Protein AF-J9CCI9-F1 (afdb_monomer_lite)

Organism: NCBI:txid749906

Radius of gyration: 11.53 Å; chains: 1; bounding box: 22×24×31 Å

InterPro domains:
  IPR023753 FAD/NAD(P)-binding domain [PF07992] (2-60)
  IPR036188 FAD/NAD(P)-binding domain superfamily [G3DSA:3.50.50.60] (1-64)
  IPR036188 FAD/NAD(P)-binding domain superfamily [SSF51905] (2-61)

Structure (mmCIF, N/CA/C/O backbone):
data_AF-J9CCI9-F1
#
_entry.id   AF-J9CCI9-F1
#
loop_
_atom_site.group_PDB
_atom_site.id
_atom_site.type_symbol
_atom_site.label_atom_id
_atom_site.label_alt_id
_atom_site.label_comp_id
_atom_site.label_asym_id
_atom_site.label_entity_id
_atom_site.label_seq_id
_atom_site.pdbx_PDB_ins_code
_atom_site.Cartn_x
_atom_site.Cartn_y
_atom_site.Cartn_z
_atom_site.occupancy
_atom_site.B_iso_or_equiv
_atom_site.auth_seq_id
_atom_site.auth_comp_id
_atom_site.auth_asym_id
_atom_site.auth_atom_id
_atom_site.pdbx_PDB_model_num
ATOM 1 N N . MET A 1 1 ? 3.946 -2.322 -16.418 1.00 73.31 1 MET A N 1
ATOM 2 C CA . MET A 1 1 ? 2.511 -2.555 -16.173 1.00 73.31 1 MET A CA 1
ATOM 3 C C . MET A 1 1 ? 2.063 -3.718 -17.040 1.00 73.31 1 MET A C 1
ATOM 5 O O . MET A 1 1 ? 2.635 -3.858 -18.120 1.00 73.31 1 MET A O 1
ATOM 9 N N . PRO A 1 2 ? 1.138 -4.572 -16.573 1.00 83.06 2 PRO A N 1
ATOM 10 C CA . PRO A 1 2 ? 0.530 -5.593 -17.426 1.00 83.06 2 PRO A CA 1
ATOM 11 C C . PRO A 1 2 ? -0.201 -4.936 -18.609 1.00 83.06 2 PRO A C 1
ATOM 13 O O . PRO A 1 2 ? -0.534 -3.758 -18.547 1.00 83.06 2 PRO A O 1
ATOM 16 N N . HIS A 1 3 ? -0.423 -5.680 -19.692 1.00 85.81 3 HIS A N 1
ATOM 17 C CA . HIS A 1 3 ? -1.285 -5.230 -20.788 1.00 85.81 3 HIS A CA 1
ATOM 18 C C . HIS A 1 3 ? -2.693 -5.755 -20.511 1.00 85.81 3 HIS A C 1
ATOM 20 O O . HIS A 1 3 ? -2.999 -6.900 -20.836 1.00 85.81 3 HIS A O 1
ATOM 26 N N . LEU A 1 4 ? -3.504 -4.944 -19.836 1.00 85.94 4 LEU A N 1
ATOM 27 C CA . LEU A 1 4 ? -4.872 -5.267 -19.443 1.00 85.94 4 LEU A CA 1
ATOM 28 C C . LEU A 1 4 ? -5.759 -4.036 -19.664 1.00 85.94 4 LEU A C 1
ATOM 30 O O . LEU A 1 4 ? -5.306 -2.907 -19.475 1.00 85.94 4 LE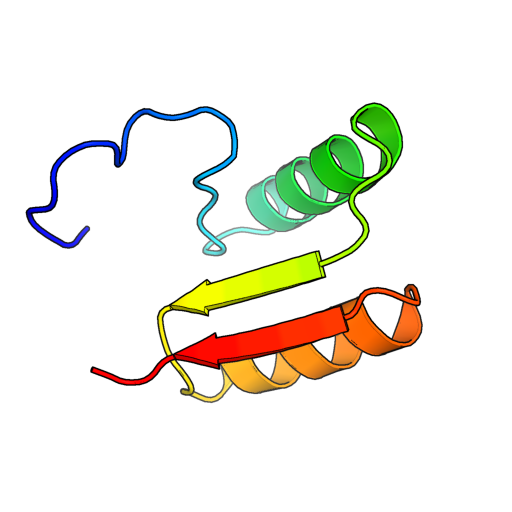U A O 1
ATOM 34 N N . GLU A 1 5 ? -7.002 -4.251 -20.082 1.00 91.50 5 GLU A N 1
ATOM 35 C CA . GLU A 1 5 ? -8.002 -3.184 -20.183 1.00 91.50 5 GLU A CA 1
ATOM 36 C C . GLU A 1 5 ? -8.419 -2.694 -18.784 1.00 91.50 5 GLU A C 1
ATOM 38 O O . GLU A 1 5 ? -8.470 -3.482 -17.840 1.00 91.50 5 GLU A O 1
ATOM 43 N N . GLY A 1 6 ? -8.710 -1.397 -18.643 1.00 88.56 6 GLY A N 1
ATOM 44 C CA . GLY A 1 6 ? -9.159 -0.804 -17.376 1.00 88.56 6 GLY A CA 1
ATOM 45 C C . GLY A 1 6 ? -8.047 -0.479 -16.372 1.00 88.56 6 GLY A C 1
ATOM 46 O O . GLY A 1 6 ? -8.335 -0.229 -15.207 1.00 88.56 6 GLY A O 1
ATOM 47 N N . LEU A 1 7 ? -6.774 -0.466 -16.788 1.00 90.19 7 LEU A N 1
ATOM 48 C CA . LEU A 1 7 ? -5.656 -0.028 -15.930 1.00 90.19 7 LEU A CA 1
ATOM 49 C C . LEU A 1 7 ? -5.636 1.484 -15.653 1.00 90.19 7 LEU A C 1
ATOM 51 O O . LEU A 1 7 ? -4.805 1.950 -14.879 1.00 90.19 7 LEU A O 1
ATOM 55 N N . ASP A 1 8 ? -6.501 2.238 -16.321 1.00 90.94 8 ASP A N 1
ATOM 56 C CA . ASP A 1 8 ? -6.699 3.680 -16.197 1.00 90.94 8 ASP A CA 1
ATOM 57 C C . ASP A 1 8 ? -7.787 4.068 -15.183 1.00 90.94 8 ASP A C 1
ATOM 59 O O . ASP A 1 8 ? -7.956 5.253 -14.902 1.00 90.94 8 ASP A O 1
ATOM 63 N N . LEU A 1 9 ? -8.501 3.088 -14.621 1.00 94.12 9 LEU A N 1
ATOM 64 C CA . LEU A 1 9 ? -9.486 3.305 -13.564 1.00 94.12 9 LEU A CA 1
ATOM 65 C C . LEU A 1 9 ? -8.825 3.879 -12.297 1.00 94.12 9 LEU A C 1
ATOM 67 O O . LEU A 1 9 ? -7.727 3.471 -11.918 1.00 94.12 9 LEU A O 1
ATOM 71 N N . GLU A 1 10 ? -9.502 4.812 -11.624 1.00 93.69 10 GLU A N 1
ATOM 72 C CA . GLU A 1 10 ? -8.956 5.539 -10.464 1.00 93.69 10 GLU A CA 1
ATOM 73 C C . GLU A 1 10 ? -8.679 4.621 -9.260 1.00 93.69 10 GLU A C 1
ATOM 75 O O . GLU A 1 10 ? -7.759 4.874 -8.482 1.00 93.69 10 GLU A O 1
ATOM 80 N N . GLU A 1 11 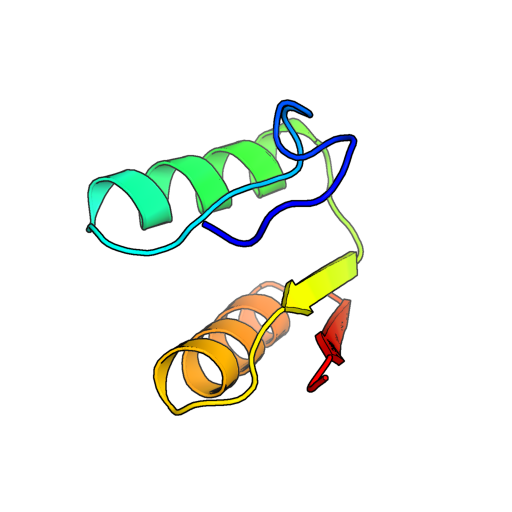? -9.439 3.532 -9.126 1.00 94.38 11 GLU A N 1
ATOM 81 C CA . GLU A 1 11 ? -9.250 2.477 -8.125 1.00 94.38 11 GLU A CA 1
ATOM 82 C C . GLU A 1 11 ? -8.026 1.579 -8.384 1.00 94.38 11 GLU A C 1
ATOM 84 O O . GLU A 1 11 ? -7.625 0.811 -7.504 1.00 94.38 11 GLU A O 1
ATOM 89 N N . ILE A 1 12 ? -7.408 1.655 -9.571 1.00 95.31 12 ILE A N 1
ATOM 90 C CA . ILE A 1 12 ? -6.217 0.873 -9.913 1.00 95.31 12 ILE A CA 1
ATOM 91 C C . ILE A 1 12 ? -4.964 1.654 -9.526 1.00 95.31 12 ILE A C 1
ATOM 93 O O . ILE A 1 12 ? -4.480 2.542 -10.226 1.00 95.31 12 ILE A O 1
ATOM 97 N N . LEU A 1 13 ? -4.397 1.269 -8.386 1.00 95.50 13 LEU A N 1
ATOM 98 C CA . LEU A 1 13 ? -3.233 1.918 -7.794 1.00 95.50 13 LEU A CA 1
ATOM 99 C C . LEU A 1 13 ? -2.021 0.984 -7.799 1.00 95.50 13 LEU A C 1
ATOM 101 O O . LEU A 1 13 ? -2.137 -0.235 -7.670 1.00 95.50 13 LEU A O 1
ATOM 105 N N . THR A 1 14 ? -0.826 1.562 -7.913 1.00 94.81 14 THR A N 1
ATOM 106 C CA . THR A 1 14 ? 0.439 0.820 -7.820 1.00 94.81 14 THR A CA 1
ATOM 107 C C . THR A 1 14 ? 1.279 1.319 -6.668 1.00 94.81 14 THR A C 1
ATOM 109 O O . THR A 1 14 ? 1.287 2.515 -6.418 1.00 94.81 14 THR A O 1
ATOM 112 N N . LEU A 1 15 ? 2.040 0.428 -6.032 1.00 94.88 15 LEU A N 1
ATOM 113 C CA . LEU A 1 15 ? 2.940 0.759 -4.931 1.00 94.88 15 LEU A CA 1
ATOM 114 C C . LEU A 1 15 ? 4.402 0.633 -5.382 1.00 94.88 15 LEU A C 1
ATOM 116 O O . LEU A 1 15 ? 4.919 -0.478 -5.519 1.00 94.88 15 LEU A O 1
ATOM 120 N N . ARG A 1 16 ? 5.073 1.762 -5.637 1.00 94.56 16 ARG A N 1
ATOM 121 C CA . ARG A 1 16 ? 6.506 1.810 -5.982 1.00 94.56 16 ARG A CA 1
ATOM 122 C C . ARG A 1 16 ? 7.281 2.825 -5.151 1.00 94.56 16 ARG A C 1
ATOM 124 O O . ARG A 1 16 ? 8.457 2.591 -4.873 1.00 94.56 16 ARG A O 1
ATOM 131 N N . THR A 1 17 ? 6.654 3.938 -4.792 1.00 96.06 17 THR A N 1
ATOM 132 C CA . THR A 1 17 ? 7.284 5.010 -4.016 1.00 96.06 17 THR A CA 1
ATOM 133 C C . THR A 1 17 ? 6.513 5.310 -2.734 1.00 96.06 17 THR A C 1
ATOM 135 O O . THR A 1 17 ? 5.428 4.782 -2.501 1.00 96.06 17 THR A O 1
ATOM 138 N N . VAL A 1 18 ? 7.076 6.171 -1.884 1.00 95.56 18 VAL A N 1
ATOM 139 C CA . VAL A 1 18 ? 6.411 6.614 -0.649 1.00 95.56 18 VAL A CA 1
ATOM 140 C C . VAL A 1 18 ? 5.153 7.428 -0.973 1.00 95.56 18 VAL A C 1
ATOM 142 O O . VAL A 1 18 ? 4.136 7.316 -0.292 1.00 95.56 18 VAL A O 1
ATOM 145 N N . GLU A 1 19 ? 5.190 8.212 -2.049 1.00 97.56 19 GLU A N 1
ATOM 146 C CA . GLU A 1 19 ? 4.049 8.979 -2.551 1.00 97.56 19 GLU A CA 1
ATOM 147 C C . GLU A 1 19 ? 2.880 8.071 -2.941 1.00 97.56 19 GLU A C 1
ATOM 149 O O . GLU A 1 19 ? 1.725 8.437 -2.727 1.00 97.56 19 GLU A O 1
ATOM 154 N N . ASP A 1 20 ? 3.160 6.877 -3.465 1.00 96.69 20 ASP A N 1
ATOM 155 C CA . ASP A 1 20 ? 2.122 5.902 -3.792 1.00 96.69 20 ASP A CA 1
ATOM 156 C C . ASP A 1 20 ? 1.411 5.373 -2.539 1.00 96.69 20 ASP A C 1
ATOM 158 O O . ASP A 1 20 ? 0.190 5.219 -2.550 1.00 96.69 20 ASP A O 1
ATOM 162 N N . THR A 1 21 ? 2.134 5.185 -1.430 1.00 94.94 21 THR A N 1
ATOM 163 C CA . THR A 1 21 ? 1.532 4.819 -0.138 1.00 94.94 21 THR A CA 1
ATOM 164 C C . THR A 1 21 ? 0.521 5.868 0.318 1.00 94.94 21 THR A C 1
ATOM 166 O O . THR A 1 21 ? -0.581 5.524 0.747 1.00 94.94 21 THR A O 1
ATOM 169 N N . PHE A 1 22 ? 0.862 7.155 0.191 1.00 96.31 22 PHE A N 1
ATOM 170 C CA . PHE A 1 22 ? -0.061 8.235 0.538 1.00 96.31 22 PHE A CA 1
ATOM 171 C C . PHE A 1 22 ? -1.287 8.260 -0.375 1.00 96.31 22 PHE A C 1
ATOM 173 O O . PHE A 1 22 ? -2.394 8.454 0.118 1.00 96.31 22 PHE A O 1
ATOM 180 N N . LYS A 1 23 ? -1.126 8.017 -1.682 1.00 97.12 23 LYS A N 1
ATOM 181 C CA . LYS A 1 23 ? -2.263 7.927 -2.614 1.00 97.12 23 LYS A CA 1
ATOM 182 C C . LYS A 1 23 ? -3.218 6.797 -2.235 1.00 97.12 23 LYS A C 1
ATOM 184 O O . LYS A 1 23 ? -4.416 7.038 -2.167 1.00 97.12 23 LYS A O 1
ATOM 189 N N . ILE A 1 24 ? -2.693 5.605 -1.945 1.00 96.50 24 ILE A N 1
ATOM 190 C CA . ILE A 1 24 ? -3.495 4.444 -1.527 1.00 96.50 24 ILE A CA 1
ATOM 191 C C . ILE A 1 24 ? -4.253 4.754 -0.240 1.00 96.50 24 ILE A C 1
ATOM 193 O O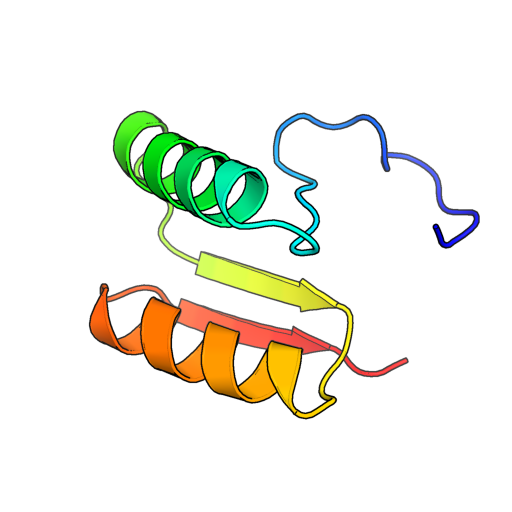 . ILE A 1 24 ? -5.466 4.565 -0.180 1.00 96.50 24 ILE A O 1
ATOM 197 N N . LYS A 1 25 ? -3.559 5.283 0.773 1.00 95.00 25 LYS A N 1
ATOM 198 C CA . LYS A 1 25 ? -4.182 5.639 2.048 1.00 95.00 25 LYS A CA 1
ATOM 199 C C . LYS A 1 25 ? -5.285 6.685 1.869 1.00 95.00 25 LYS A C 1
ATOM 201 O O . LYS A 1 25 ? -6.393 6.484 2.353 1.00 95.00 25 LYS A O 1
ATOM 206 N N . ASN A 1 26 ? -5.004 7.759 1.132 1.00 96.31 26 ASN A N 1
ATOM 207 C CA . ASN A 1 26 ? -5.990 8.802 0.865 1.00 96.31 26 ASN A CA 1
ATOM 208 C C . ASN A 1 26 ? -7.198 8.235 0.113 1.00 96.31 26 ASN A C 1
ATOM 210 O O . ASN A 1 26 ? -8.326 8.558 0.467 1.00 96.31 26 ASN A O 1
ATOM 214 N N . TYR A 1 27 ? -6.982 7.378 -0.887 1.00 97.56 27 TYR A N 1
ATOM 215 C CA . TYR A 1 27 ? -8.070 6.749 -1.630 1.00 97.56 27 TYR A CA 1
ATOM 216 C C . TYR A 1 27 ? -8.973 5.920 -0.704 1.00 97.56 27 TYR A C 1
ATOM 218 O O . TYR A 1 27 ? -10.188 6.097 -0.702 1.00 97.56 27 TYR A O 1
ATOM 226 N N . ILE A 1 28 ? -8.381 5.079 0.149 1.00 96.00 28 ILE A N 1
ATOM 227 C CA . ILE A 1 28 ? -9.116 4.278 1.138 1.00 96.00 28 ILE A CA 1
ATOM 228 C C . ILE A 1 28 ? -9.977 5.170 2.044 1.00 96.00 28 ILE A C 1
ATOM 230 O O . ILE A 1 28 ? -11.163 4.897 2.219 1.00 96.00 28 ILE A O 1
ATOM 234 N N . GLU A 1 29 ? -9.399 6.249 2.580 1.00 94.12 29 GLU A N 1
ATOM 235 C CA . GLU A 1 29 ? -10.079 7.166 3.504 1.00 94.12 29 GLU A CA 1
ATOM 236 C C . GLU A 1 29 ? -11.215 7.965 2.840 1.00 94.12 29 GLU A C 1
ATOM 238 O O . GLU A 1 29 ? -12.231 8.226 3.481 1.00 94.12 29 GLU A O 1
ATOM 243 N N . HIS A 1 30 ? -11.072 8.352 1.567 1.00 96.88 30 HIS A N 1
ATOM 244 C CA . HIS A 1 30 ? -12.072 9.170 0.864 1.00 96.88 30 HIS A CA 1
ATOM 245 C C . HIS A 1 30 ? -13.214 8.353 0.249 1.00 96.88 30 HIS A C 1
ATOM 247 O O . HIS A 1 30 ? -14.286 8.908 0.006 1.00 96.88 30 HIS A O 1
ATOM 253 N N . HIS A 1 31 ? -12.996 7.062 -0.011 1.00 96.50 31 HIS A N 1
ATOM 254 C CA . HIS A 1 31 ? -13.956 6.204 -0.710 1.00 96.50 31 HIS A CA 1
ATOM 255 C C . HIS A 1 31 ? -14.606 5.132 0.180 1.00 96.50 31 HI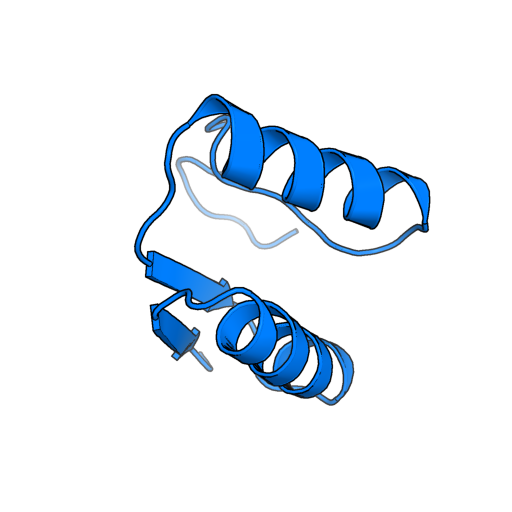S A C 1
ATOM 257 O O . HIS A 1 31 ? -15.356 4.310 -0.342 1.00 96.50 31 HIS A O 1
ATOM 263 N N . ASP A 1 32 ? -14.350 5.140 1.496 1.00 92.81 32 ASP A N 1
ATOM 264 C CA . ASP A 1 32 ? -14.890 4.164 2.463 1.00 92.81 32 ASP A CA 1
ATOM 265 C C . ASP A 1 32 ? -14.695 2.708 1.998 1.00 92.81 32 ASP A C 1
ATOM 267 O O . ASP A 1 32 ? -15.603 1.869 2.007 1.00 92.81 32 ASP A O 1
ATOM 271 N N . VAL A 1 33 ? -13.487 2.421 1.504 1.00 97.00 33 VAL A N 1
ATOM 272 C CA . VAL A 1 33 ? -13.141 1.124 0.915 1.00 97.00 33 VAL A CA 1
ATOM 273 C C . VAL A 1 33 ? -13.308 0.024 1.963 1.00 97.00 33 VAL A C 1
ATOM 275 O O . VAL A 1 33 ? -12.841 0.161 3.085 1.00 97.00 33 VAL A O 1
ATOM 278 N N . GLN A 1 34 ? -13.944 -1.089 1.587 1.00 96.38 34 GLN A N 1
ATOM 279 C CA . GLN A 1 34 ? -14.175 -2.234 2.486 1.00 96.38 34 GLN A CA 1
ATOM 280 C C . GLN A 1 34 ? -13.297 -3.446 2.150 1.00 96.38 34 GLN A C 1
ATOM 282 O O . GLN A 1 34 ? -12.975 -4.260 3.015 1.00 96.38 34 GLN A O 1
ATOM 287 N N . SER A 1 35 ? -12.909 -3.583 0.880 1.00 96.94 35 SER A N 1
ATOM 288 C CA . SER A 1 35 ? -12.114 -4.713 0.403 1.00 96.94 35 SER A CA 1
ATOM 289 C C . SER A 1 35 ? -11.125 -4.289 -0.675 1.00 96.94 35 SER A C 1
ATOM 291 O O . SER A 1 35 ? -11.378 -3.344 -1.422 1.00 96.94 35 SER A O 1
ATOM 293 N N . VAL A 1 36 ? -9.992 -4.986 -0.742 1.00 97.12 36 VAL A N 1
ATOM 294 C CA . VAL A 1 36 ? -8.891 -4.699 -1.666 1.00 97.12 36 VAL A CA 1
ATOM 295 C C . VAL A 1 36 ? -8.391 -5.995 -2.298 1.00 97.12 36 VAL A C 1
ATOM 297 O O . VAL A 1 36 ? -8.167 -6.997 -1.613 1.00 97.12 36 VAL A O 1
ATOM 300 N N . VAL A 1 37 ? -8.160 -5.960 -3.610 1.00 96.62 37 VAL A N 1
ATOM 301 C CA . VAL A 1 37 ? -7.467 -7.023 -4.345 1.00 96.62 37 VAL A CA 1
ATOM 302 C C . VAL A 1 37 ? -6.038 -6.580 -4.632 1.00 96.62 37 VAL A C 1
ATOM 304 O O . VAL A 1 37 ? -5.808 -5.512 -5.191 1.00 96.62 37 VAL A O 1
ATOM 307 N N . ILE A 1 38 ? -5.072 -7.420 -4.270 1.00 95.94 38 ILE A N 1
ATOM 308 C CA . ILE A 1 38 ? -3.646 -7.185 -4.488 1.00 95.94 38 ILE A CA 1
ATOM 309 C C . ILE A 1 38 ? -3.181 -8.113 -5.608 1.00 95.94 38 ILE A C 1
ATOM 311 O O . ILE A 1 38 ? -3.138 -9.335 -5.446 1.00 95.94 38 ILE A O 1
ATOM 315 N N . ALA A 1 39 ? -2.832 -7.524 -6.751 1.00 94.00 39 ALA A N 1
ATOM 316 C CA . ALA A 1 39 ? -2.271 -8.242 -7.887 1.00 94.00 39 ALA A CA 1
ATOM 317 C C . ALA A 1 39 ? -0.757 -8.440 -7.691 1.00 94.00 39 ALA A C 1
ATOM 319 O O . ALA A 1 39 ? 0.041 -7.534 -7.936 1.00 94.00 39 ALA A O 1
ATOM 320 N N . GLY A 1 40 ? -0.375 -9.642 -7.256 1.00 90.06 40 GLY A N 1
ATOM 321 C CA . GLY A 1 40 ? 1.005 -10.034 -6.978 1.00 90.06 40 GLY A CA 1
ATOM 322 C C . GLY A 1 40 ? 1.264 -10.321 -5.497 1.00 90.06 40 GLY A C 1
ATOM 323 O O . GLY A 1 40 ? 1.185 -9.442 -4.648 1.00 90.06 40 GLY A O 1
ATOM 324 N N . GLY A 1 41 ? 1.644 -11.559 -5.198 1.00 88.88 41 GLY A N 1
ATOM 325 C CA . GLY A 1 41 ? 1.913 -12.089 -3.859 1.00 88.88 41 GLY A CA 1
ATOM 326 C C . GLY A 1 41 ? 3.392 -12.325 -3.577 1.00 88.88 41 GLY A C 1
ATOM 327 O O . GLY A 1 41 ? 3.753 -13.293 -2.914 1.00 88.88 41 GLY A O 1
ATOM 328 N N . GLY A 1 42 ? 4.255 -11.460 -4.113 1.00 92.94 42 GLY A N 1
ATOM 329 C CA . GLY A 1 42 ? 5.636 -11.347 -3.644 1.00 92.94 42 GLY A CA 1
ATOM 330 C C . GLY A 1 42 ? 5.708 -10.657 -2.277 1.00 92.94 42 GLY A C 1
ATOM 331 O O . GLY A 1 42 ? 4.689 -10.254 -1.723 1.00 92.94 42 GLY A O 1
ATOM 332 N N . PHE A 1 43 ? 6.924 -10.454 -1.765 1.00 94.69 43 PHE A N 1
ATOM 333 C CA . PHE A 1 43 ? 7.164 -9.841 -0.450 1.00 94.69 43 PHE A CA 1
ATOM 334 C C . PHE A 1 43 ? 6.386 -8.527 -0.236 1.00 94.69 43 PHE A C 1
ATOM 336 O O . PHE A 1 43 ? 5.646 -8.407 0.730 1.00 94.69 43 PHE A O 1
ATOM 343 N N . ILE A 1 44 ? 6.455 -7.591 -1.192 1.00 93.38 44 ILE A N 1
ATOM 344 C CA . ILE A 1 44 ? 5.740 -6.302 -1.113 1.00 93.38 44 ILE A CA 1
ATOM 345 C C . ILE A 1 44 ? 4.219 -6.499 -1.011 1.00 93.38 44 ILE A C 1
ATOM 347 O O . ILE A 1 44 ? 3.558 -5.804 -0.247 1.00 93.38 44 ILE A O 1
ATOM 351 N N . GLY A 1 45 ? 3.659 -7.439 -1.777 1.00 94.62 45 GLY A N 1
ATOM 352 C CA . GLY A 1 45 ? 2.220 -7.703 -1.775 1.00 94.62 45 GLY A CA 1
ATOM 353 C C . GLY A 1 45 ? 1.739 -8.310 -0.460 1.00 94.62 45 GLY A C 1
ATOM 354 O O . GLY A 1 45 ? 0.656 -7.967 0.006 1.00 94.62 45 GLY A O 1
ATOM 355 N N . LEU A 1 46 ? 2.552 -9.168 0.161 1.00 95.38 46 LEU A N 1
ATOM 356 C CA . LEU A 1 46 ? 2.237 -9.768 1.455 1.00 95.38 46 LEU A CA 1
ATOM 357 C C . LEU A 1 46 ? 2.271 -8.734 2.589 1.00 95.38 46 LEU A C 1
ATOM 359 O O . LEU A 1 46 ? 1.309 -8.642 3.344 1.00 95.38 46 LEU A O 1
ATOM 363 N N . GLU A 1 47 ? 3.320 -7.912 2.648 1.00 95.19 47 GLU A N 1
ATOM 364 C CA . GLU A 1 47 ? 3.433 -6.810 3.617 1.00 95.19 47 GLU A CA 1
ATOM 365 C C . GLU A 1 47 ? 2.281 -5.807 3.451 1.00 95.19 47 GLU A C 1
ATOM 367 O O . GLU A 1 47 ? 1.683 -5.349 4.425 1.00 95.19 47 GLU A O 1
ATOM 372 N N . LEU A 1 48 ? 1.906 -5.485 2.207 1.00 95.56 48 LEU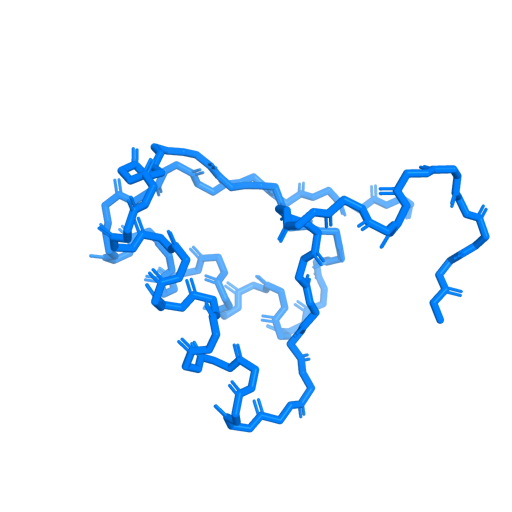 A N 1
ATOM 373 C CA . LEU A 1 48 ? 0.752 -4.628 1.940 1.00 95.56 48 LEU A CA 1
ATOM 374 C C . LEU A 1 48 ? -0.553 -5.278 2.421 1.00 95.56 48 LEU A C 1
ATOM 376 O O . LEU A 1 48 ? -1.389 -4.601 3.016 1.00 95.56 48 LEU A O 1
ATOM 380 N N . ALA A 1 49 ? -0.730 -6.582 2.191 1.00 95.88 49 ALA A N 1
ATOM 381 C CA . ALA A 1 49 ? -1.905 -7.313 2.653 1.00 95.88 49 ALA A CA 1
ATOM 382 C C . ALA A 1 49 ? -2.031 -7.294 4.181 1.00 95.88 49 ALA A C 1
ATOM 384 O O . ALA A 1 49 ? -3.150 -7.171 4.678 1.00 95.88 49 ALA A O 1
ATOM 385 N N . GLU A 1 50 ? -0.916 -7.400 4.906 1.00 95.81 50 GLU A N 1
ATOM 386 C CA . GLU A 1 50 ? -0.869 -7.295 6.367 1.00 95.81 50 GLU A CA 1
ATOM 387 C C . GLU A 1 50 ? -1.268 -5.891 6.838 1.00 95.81 50 GLU A C 1
ATOM 389 O O . GLU A 1 50 ? -2.247 -5.757 7.571 1.00 95.81 50 GLU A O 1
ATOM 394 N N . ASN A 1 51 ? -0.623 -4.842 6.315 1.00 94.75 51 ASN A N 1
ATOM 395 C CA . ASN A 1 51 ? -0.939 -3.450 6.659 1.00 94.75 51 ASN A CA 1
ATOM 396 C C . ASN A 1 51 ? -2.413 -3.092 6.383 1.00 94.75 51 ASN A C 1
ATOM 398 O O . ASN A 1 51 ? -3.066 -2.439 7.193 1.00 94.75 51 ASN A O 1
ATOM 402 N N . LEU A 1 52 ? -2.976 -3.531 5.250 1.00 95.62 52 LEU A N 1
ATOM 403 C CA . LEU A 1 52 ? -4.385 -3.271 4.925 1.00 95.62 52 LEU A CA 1
ATOM 404 C C . LEU A 1 52 ? -5.345 -3.997 5.879 1.00 95.62 52 LEU A C 1
ATOM 406 O O . LEU A 1 52 ? -6.395 -3.456 6.219 1.00 95.62 52 LEU A O 1
ATOM 410 N N . ARG A 1 53 ? -4.983 -5.193 6.358 1.00 95.62 53 ARG A N 1
ATOM 411 C CA . ARG A 1 53 ? -5.776 -5.909 7.370 1.00 95.62 53 ARG A CA 1
ATOM 412 C C . ARG A 1 53 ? -5.724 -5.221 8.726 1.00 95.62 53 ARG A C 1
ATOM 414 O O . ARG A 1 53 ? -6.744 -5.195 9.408 1.00 95.62 53 ARG A O 1
ATOM 421 N N . GLU A 1 54 ? -4.585 -4.646 9.107 1.00 95.62 54 GLU A N 1
ATOM 422 C CA . GLU A 1 54 ? -4.479 -3.824 10.323 1.00 95.62 54 GLU A CA 1
ATOM 423 C C . GLU A 1 54 ? -5.362 -2.570 10.255 1.00 95.62 54 GLU A C 1
ATOM 425 O O . GLU A 1 54 ? -5.892 -2.130 11.274 1.00 95.62 54 GLU A O 1
ATOM 430 N N . LEU A 1 55 ? -5.596 -2.045 9.048 1.00 92.94 55 LEU A N 1
ATOM 431 C CA . LEU A 1 55 ? -6.552 -0.964 8.789 1.00 92.94 55 LEU A CA 1
ATOM 432 C C . LEU A 1 55 ? -8.022 -1.428 8.758 1.00 92.94 55 LEU A C 1
ATOM 434 O O . LEU A 1 55 ? -8.910 -0.610 8.535 1.00 92.94 55 LEU A O 1
ATOM 438 N N . GLY A 1 56 ? -8.300 -2.714 8.992 1.00 95.44 56 GLY A N 1
ATOM 439 C CA . GLY A 1 56 ? -9.656 -3.268 9.032 1.00 95.44 56 GLY A CA 1
ATOM 440 C C . GLY A 1 56 ? -10.236 -3.654 7.670 1.00 95.44 56 GLY A C 1
ATOM 441 O O . GLY A 1 56 ? -11.417 -3.986 7.593 1.00 95.44 56 GLY A O 1
ATOM 442 N N . LEU A 1 57 ? -9.429 -3.643 6.606 1.00 97.12 57 LEU A N 1
ATOM 443 C CA . LEU A 1 57 ? -9.877 -3.959 5.250 1.00 97.12 57 LEU A CA 1
ATOM 444 C C . LEU A 1 57 ? -9.810 -5.463 4.974 1.00 97.12 57 LEU A C 1
ATOM 446 O O . LEU A 1 57 ? -8.865 -6.154 5.372 1.00 97.12 57 LEU A O 1
ATOM 450 N N . GLU A 1 58 ? -10.770 -5.976 4.206 1.00 97.25 58 GLU A N 1
ATOM 451 C CA . GLU A 1 58 ? -10.669 -7.326 3.658 1.00 97.25 58 GLU A CA 1
ATOM 452 C C . GLU A 1 58 ? -9.665 -7.339 2.492 1.00 97.25 58 GLU A C 1
ATOM 454 O O . GLU A 1 58 ? -9.942 -6.808 1.419 1.00 97.25 58 GLU A O 1
ATOM 459 N N . SER A 1 59 ? -8.496 -7.958 2.670 1.00 95.31 59 SER A N 1
ATOM 460 C CA . SER A 1 59 ? -7.497 -8.088 1.603 1.00 95.31 59 SER A CA 1
ATOM 461 C C . SER A 1 59 ? -7.502 -9.478 0.960 1.00 95.31 59 SER A C 1
ATOM 463 O O . SER A 1 59 ? -7.567 -10.506 1.642 1.00 95.31 59 SER A O 1
ATOM 465 N N . ARG A 1 60 ? -7.408 -9.517 -0.375 1.00 96.12 60 ARG A N 1
ATOM 466 C CA . ARG A 1 60 ? -7.270 -10.744 -1.174 1.00 96.12 60 ARG A CA 1
ATOM 467 C C . ARG A 1 60 ? -6.044 -10.651 -2.071 1.00 96.12 60 ARG A C 1
ATOM 469 O O . ARG A 1 60 ? -5.904 -9.707 -2.841 1.00 96.12 60 ARG A O 1
ATOM 476 N N . LEU A 1 61 ? -5.175 -11.653 -1.993 1.00 93.19 61 LEU A N 1
ATOM 477 C CA . LEU A 1 61 ? -4.009 -11.782 -2.865 1.00 93.19 61 LEU A CA 1
ATOM 478 C C . LEU A 1 61 ? -4.378 -12.599 -4.104 1.00 93.19 61 LEU A C 1
ATOM 480 O O . LEU A 1 61 ? -4.870 -13.721 -3.988 1.00 93.19 61 LEU A O 1
ATOM 484 N N . CYS A 1 62 ? -4.096 -12.053 -5.283 1.00 89.50 62 CYS A N 1
ATOM 485 C CA . CYS A 1 62 ? -4.227 -12.751 -6.555 1.00 89.50 62 CYS A CA 1
ATOM 486 C C . CYS A 1 62 ? -2.838 -12.942 -7.171 1.00 89.50 62 CYS A C 1
ATOM 488 O O . CYS A 1 62 ? -2.176 -11.974 -7.550 1.00 89.50 62 CYS A O 1
ATOM 490 N N . ASN A 1 63 ? -2.420 -14.203 -7.287 1.00 77.44 63 ASN A N 1
ATOM 491 C CA . ASN A 1 63 ? -1.286 -14.610 -8.110 1.00 77.44 63 ASN A CA 1
ATOM 492 C C . ASN A 1 63 ? -1.827 -15.158 -9.430 1.00 77.44 63 ASN A C 1
ATOM 494 O O . ASN A 1 63 ? -2.702 -16.024 -9.410 1.00 77.44 63 ASN A O 1
ATOM 498 N N . ALA A 1 64 ? -1.324 -14.626 -10.541 1.00 61.72 64 ALA A N 1
ATOM 499 C CA . ALA A 1 64 ? -1.510 -15.195 -11.871 1.00 61.72 64 ALA A CA 1
ATOM 500 C C . ALA A 1 64 ? -0.420 -16.235 -12.155 1.00 61.72 64 ALA A C 1
ATOM 502 O O . ALA A 1 64 ? 0.717 -16.029 -11.665 1.00 61.72 64 ALA A O 1
#

pLDDT: mean 93.23, std 5.96, range [61.72, 97.56]

Secondary structure (DSSP, 8-state):
----TTTTSTT--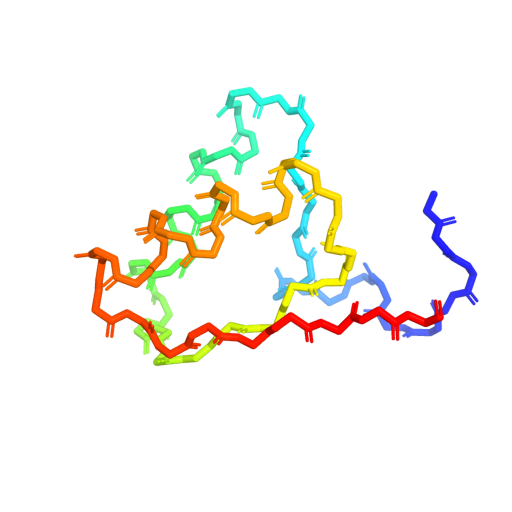--SSHHHHHHHHHHHHHHT--EEEEE--SHHHHHHHHHHHHTT-EEEEE--

Foldseek 3Di:
DDPDPPCPPLLNADDDDPVSVVSNVVCCVVVVAAEDEQEDDDPVSVVVQVVVVVVVHHYDYDYD

Sequence (64 aa):
MPHLEGLDLEEILTLRTVEDTFKIKNYIEHHDVQSVVIAGGGFIGLELAENLRELGLESRLCNA